Protein AF-M4E0Q1-F1 (afdb_monomer)

Radius of gyration: 17.54 Å; Cα contacts (8 Å, |Δi|>4): 196; chains: 1; bounding box: 54×38×35 Å

Structure (mmCIF, N/CA/C/O backbone):
data_AF-M4E0Q1-F1
#
_entry.id   AF-M4E0Q1-F1
#
loop_
_atom_site.group_PDB
_atom_site.id
_atom_site.type_symbol
_atom_site.label_atom_id
_atom_site.label_alt_id
_atom_site.label_comp_id
_atom_site.label_asym_id
_atom_site.label_entity_id
_atom_site.label_seq_id
_atom_site.pdbx_PDB_ins_code
_atom_site.Cartn_x
_atom_site.Cartn_y
_atom_site.Cartn_z
_atom_site.occupancy
_atom_site.B_iso_or_equiv
_atom_site.auth_seq_id
_atom_site.auth_comp_id
_atom_site.auth_asym_id
_atom_site.auth_atom_id
_atom_site.pdbx_PDB_model_num
ATOM 1 N N . MET A 1 1 ? -15.633 11.392 -19.138 1.00 46.03 1 MET A N 1
ATOM 2 C CA . MET A 1 1 ? -14.602 10.618 -18.422 1.00 46.03 1 MET A CA 1
ATOM 3 C C . MET A 1 1 ? -15.326 9.553 -17.630 1.00 46.03 1 MET A C 1
ATOM 5 O O . MET A 1 1 ? -16.261 9.901 -16.920 1.00 46.03 1 MET A O 1
ATOM 9 N N . GLU A 1 2 ? -14.981 8.286 -17.831 1.00 56.44 2 GLU A N 1
ATOM 10 C CA . GLU A 1 2 ? -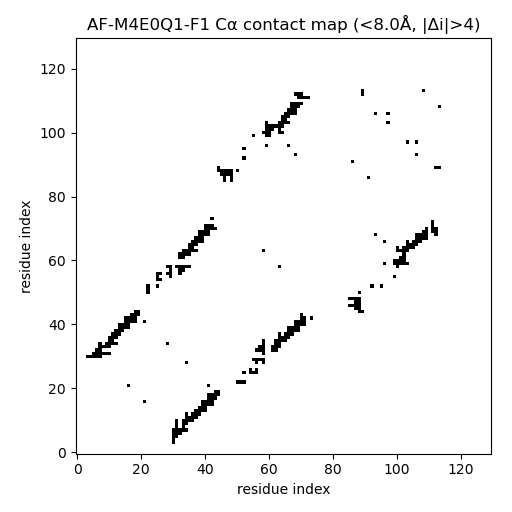15.545 7.180 -17.053 1.00 56.44 2 GLU A CA 1
ATOM 11 C C . GLU A 1 2 ? -14.993 7.252 -15.626 1.00 56.44 2 GLU A C 1
ATOM 13 O O . GLU A 1 2 ? -13.797 7.480 -15.434 1.00 56.44 2 GLU A O 1
ATOM 18 N N . GLN A 1 3 ? -15.864 7.138 -14.625 1.00 73.00 3 GLN A N 1
ATOM 19 C CA . GLN A 1 3 ? -15.435 7.086 -13.231 1.00 73.00 3 GLN A CA 1
ATOM 20 C C . GLN A 1 3 ? -14.825 5.712 -12.960 1.00 73.00 3 GLN A C 1
ATOM 22 O O . GLN A 1 3 ? -15.407 4.691 -13.328 1.00 73.00 3 GLN A O 1
ATOM 27 N N . LEU A 1 4 ? -13.654 5.684 -12.321 1.00 79.56 4 LEU A N 1
ATOM 28 C CA . LEU A 1 4 ? -13.06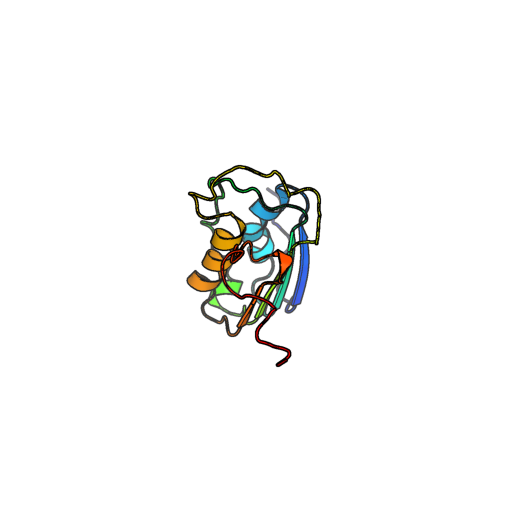2 4.429 -11.875 1.00 79.56 4 LEU A CA 1
ATOM 29 C C . LEU A 1 4 ? -14.021 3.732 -10.894 1.00 79.56 4 LEU A C 1
ATOM 31 O O . LEU A 1 4 ? -14.668 4.403 -10.084 1.00 79.56 4 LEU A O 1
ATOM 35 N N . PRO A 1 5 ? -14.134 2.396 -10.952 1.00 85.25 5 PRO A N 1
ATOM 36 C CA . PRO A 1 5 ? -14.997 1.657 -10.043 1.00 85.25 5 PRO A CA 1
ATOM 37 C C . PRO A 1 5 ? -14.536 1.836 -8.592 1.00 85.25 5 PRO A C 1
ATOM 39 O O . PRO A 1 5 ? -13.348 1.747 -8.295 1.00 85.25 5 PRO A O 1
ATOM 42 N N . HIS A 1 6 ? -15.482 2.050 -7.676 1.00 90.56 6 HIS A N 1
ATOM 43 C CA . HIS A 1 6 ? -15.210 2.119 -6.241 1.00 90.56 6 HIS A CA 1
ATOM 44 C C . HIS A 1 6 ? -15.441 0.760 -5.569 1.00 90.56 6 HIS A C 1
ATOM 46 O O . HIS A 1 6 ? -16.521 0.177 -5.654 1.00 90.56 6 HIS A O 1
ATOM 52 N N . PHE A 1 7 ? -14.443 0.294 -4.823 1.00 93.69 7 PHE A N 1
ATOM 53 C CA . PHE A 1 7 ? -14.438 -0.961 -4.075 1.00 93.69 7 PHE A CA 1
ATOM 54 C C . PHE A 1 7 ? -14.482 -0.692 -2.564 1.00 93.69 7 PHE A C 1
ATOM 56 O O . PHE A 1 7 ? -13.567 -1.039 -1.818 1.00 93.69 7 PHE A O 1
ATOM 63 N N . SER A 1 8 ? -15.552 -0.054 -2.087 1.00 92.88 8 SER A N 1
ATOM 64 C CA . SER A 1 8 ? -15.705 0.340 -0.675 1.00 92.88 8 SER A CA 1
ATOM 65 C C . SER A 1 8 ? -15.741 -0.833 0.312 1.00 92.88 8 SER A C 1
ATOM 67 O O . SER A 1 8 ? -15.413 -0.649 1.479 1.00 92.88 8 SER A O 1
ATOM 69 N N . ASN A 1 9 ? -16.096 -2.037 -0.137 1.00 95.75 9 ASN A N 1
ATOM 70 C CA . ASN A 1 9 ? -16.127 -3.238 0.706 1.00 95.75 9 ASN A CA 1
ATOM 71 C C . ASN A 1 9 ? -14.806 -4.030 0.689 1.00 95.75 9 ASN A C 1
ATOM 73 O O . ASN A 1 9 ? -14.695 -5.045 1.377 1.00 95.75 9 ASN A O 1
ATOM 77 N N . LEU A 1 10 ? -13.812 -3.610 -0.103 1.00 96.69 10 LEU A N 1
ATOM 78 C CA . LEU A 1 10 ? -12.540 -4.318 -0.209 1.00 96.69 10 LEU A CA 1
ATOM 79 C C . LEU A 1 10 ? -11.646 -3.982 0.991 1.00 96.69 10 LEU A C 1
ATOM 81 O O . LEU A 1 10 ? -11.087 -2.891 1.071 1.00 96.69 10 LEU A O 1
ATOM 85 N N . SER A 1 11 ? -11.490 -4.936 1.908 1.00 96.81 11 SER A N 1
ATOM 86 C CA . SER A 1 11 ? -10.619 -4.807 3.085 1.00 96.81 11 SER A CA 1
ATOM 87 C C . SER A 1 11 ? -9.218 -5.389 2.872 1.00 96.81 11 SER A C 1
ATOM 89 O O . SER A 1 11 ? -8.269 -4.965 3.530 1.00 96.81 11 SER A O 1
ATOM 91 N N . PHE A 1 12 ? -9.064 -6.325 1.933 1.00 97.81 12 PHE A N 1
ATOM 92 C CA . PHE A 1 12 ? -7.792 -6.957 1.598 1.00 97.81 12 PHE A CA 1
ATOM 93 C C . PHE A 1 12 ? -7.556 -6.949 0.089 1.00 97.81 12 PHE A C 1
ATOM 95 O O . PHE A 1 12 ? -8.445 -7.298 -0.686 1.00 97.81 12 PHE A O 1
ATOM 102 N N . LEU A 1 13 ? -6.335 -6.607 -0.315 1.00 96.75 13 LEU A N 1
ATOM 103 C CA . LEU A 1 13 ? -5.901 -6.597 -1.707 1.00 96.75 13 LEU A CA 1
ATOM 104 C C . LEU A 1 13 ? -4.561 -7.318 -1.837 1.00 96.75 13 LEU A C 1
ATOM 106 O O . LEU A 1 13 ? -3.587 -6.975 -1.168 1.00 96.75 13 LEU A O 1
ATOM 110 N N . HIS A 1 14 ? -4.485 -8.265 -2.767 1.00 95.94 14 HIS A N 1
ATOM 111 C CA . HIS A 1 14 ? -3.223 -8.828 -3.236 1.00 95.94 14 HIS A CA 1
ATOM 112 C C . HIS A 1 14 ? -3.111 -8.567 -4.732 1.00 95.94 14 HIS A C 1
ATOM 114 O O . HIS A 1 14 ? -3.939 -9.038 -5.506 1.00 95.94 14 HIS A O 1
ATOM 120 N N . ALA A 1 15 ? -2.103 -7.794 -5.128 1.00 93.12 15 ALA A N 1
ATOM 121 C CA . ALA A 1 15 ? -1.870 -7.427 -6.517 1.00 93.12 15 ALA A CA 1
ATOM 122 C C . ALA A 1 15 ? -0.416 -7.682 -6.920 1.00 93.12 15 ALA A C 1
ATOM 124 O O . ALA A 1 15 ? 0.505 -7.531 -6.113 1.00 93.12 15 ALA A O 1
ATOM 125 N N . ARG A 1 16 ? -0.220 -8.038 -8.191 1.00 91.12 16 ARG A N 1
ATOM 126 C CA . ARG A 1 16 ? 1.088 -8.071 -8.843 1.00 91.12 16 ARG A CA 1
ATOM 127 C C . ARG A 1 16 ? 1.122 -7.010 -9.935 1.00 91.12 16 ARG A C 1
ATOM 129 O O . ARG A 1 16 ? 0.246 -6.989 -10.792 1.00 91.12 16 ARG A O 1
ATOM 136 N N . PHE A 1 17 ? 2.149 -6.175 -9.910 1.00 87.62 17 PHE A N 1
ATOM 137 C CA . PHE A 1 17 ? 2.415 -5.161 -10.916 1.00 87.62 17 PHE A CA 1
ATOM 138 C C . PHE A 1 17 ? 3.544 -5.610 -11.837 1.00 87.62 17 PHE A C 1
ATOM 140 O O . PHE A 1 17 ? 4.629 -5.995 -11.387 1.00 87.62 17 PHE A O 1
ATOM 147 N N . GLN A 1 18 ? 3.263 -5.528 -13.133 1.00 82.88 18 GLN A N 1
ATOM 148 C CA . GLN A 1 18 ? 4.226 -5.740 -14.204 1.00 82.88 18 GLN A CA 1
ATOM 149 C C . GLN A 1 18 ? 4.822 -4.399 -14.630 1.00 82.88 18 GLN A C 1
ATOM 151 O O . GLN A 1 18 ? 4.127 -3.384 -14.643 1.00 82.88 18 GLN A O 1
ATOM 156 N N . GLU A 1 19 ? 6.102 -4.414 -14.997 1.00 77.94 19 GLU A N 1
ATOM 157 C CA . GLU A 1 19 ? 6.794 -3.272 -15.609 1.00 77.94 19 GLU A CA 1
ATOM 158 C C . GLU A 1 19 ? 6.591 -1.955 -14.836 1.00 77.94 19 GLU A C 1
ATOM 160 O O . GLU A 1 19 ? 6.934 -1.898 -13.658 1.00 77.94 19 GLU A O 1
ATOM 165 N N . THR A 1 20 ? 6.063 -0.906 -15.473 1.00 79.81 20 THR A N 1
ATOM 166 C CA . THR A 1 20 ? 5.804 0.418 -14.879 1.00 79.81 20 THR A CA 1
ATOM 167 C C . THR A 1 20 ? 4.380 0.576 -14.341 1.00 79.81 20 THR A C 1
ATOM 169 O O . THR A 1 20 ? 4.043 1.622 -13.797 1.00 79.81 20 THR A O 1
ATOM 172 N N . ALA A 1 21 ? 3.534 -0.461 -14.401 1.00 84.69 21 ALA A N 1
ATOM 173 C CA . ALA A 1 21 ? 2.128 -0.365 -13.985 1.00 84.69 21 ALA A CA 1
ATOM 174 C C . ALA A 1 21 ? 1.950 0.015 -12.504 1.00 84.69 21 ALA A C 1
ATOM 176 O O . ALA A 1 21 ? 0.892 0.491 -12.097 1.00 84.69 21 ALA A O 1
ATOM 177 N N . TRP A 1 22 ? 2.986 -0.188 -11.690 1.00 85.88 22 TRP A N 1
ATOM 178 C CA . TRP A 1 22 ? 3.009 0.208 -10.289 1.00 85.88 22 TRP A CA 1
ATOM 179 C C . TRP A 1 22 ? 2.945 1.728 -10.077 1.00 85.88 22 TRP A C 1
ATOM 181 O O . TRP A 1 22 ? 2.578 2.156 -8.988 1.00 85.88 22 TRP A O 1
ATOM 191 N N . GLU A 1 23 ? 3.246 2.549 -11.086 1.00 85.00 23 GLU A N 1
ATOM 192 C CA . GLU A 1 23 ? 3.088 4.012 -11.020 1.00 85.00 23 GLU A CA 1
ATOM 193 C C . GLU A 1 23 ? 1.616 4.416 -10.847 1.00 85.00 23 GLU A C 1
ATOM 195 O O . GLU A 1 23 ? 1.308 5.424 -10.219 1.00 85.00 23 GLU A O 1
ATOM 200 N N . MET A 1 24 ? 0.680 3.577 -11.306 1.00 87.19 24 MET A N 1
ATOM 201 C CA . MET A 1 24 ? -0.758 3.783 -11.101 1.00 87.19 24 MET A CA 1
ATOM 202 C C . MET A 1 24 ? -1.237 3.372 -9.703 1.00 87.19 24 MET A C 1
ATOM 204 O O . MET A 1 24 ? -2.419 3.528 -9.389 1.00 87.19 24 MET A O 1
ATOM 208 N N . LEU A 1 25 ? -0.352 2.839 -8.853 1.00 91.12 25 LEU A N 1
ATOM 209 C CA . LEU A 1 25 ? -0.702 2.325 -7.531 1.00 91.12 25 LEU A CA 1
ATOM 210 C C . LEU A 1 25 ? -1.494 3.336 -6.687 1.00 91.12 25 LEU A C 1
ATOM 212 O O . LEU A 1 25 ? -2.524 2.928 -6.151 1.00 91.12 25 LEU A O 1
ATOM 216 N N . PRO A 1 26 ? -1.107 4.623 -6.572 1.00 91.56 26 PRO A N 1
ATOM 217 C CA . PRO A 1 26 ? -1.883 5.569 -5.775 1.00 91.56 26 PRO A CA 1
ATOM 218 C C . PRO A 1 26 ? -3.323 5.721 -6.284 1.00 91.56 26 PRO A C 1
ATOM 220 O O . PRO A 1 26 ? -4.271 5.630 -5.505 1.00 91.56 26 PRO A O 1
ATOM 223 N N . ALA A 1 27 ? -3.512 5.873 -7.598 1.00 90.38 27 ALA A N 1
ATOM 224 C CA . ALA A 1 27 ? -4.844 5.989 -8.193 1.00 90.38 27 ALA A CA 1
ATOM 225 C C . ALA A 1 27 ? -5.677 4.714 -7.974 1.00 90.38 27 ALA A C 1
ATOM 227 O O . ALA A 1 27 ? -6.850 4.782 -7.604 1.00 90.38 27 ALA A O 1
ATOM 228 N N . PHE A 1 28 ? -5.051 3.544 -8.127 1.00 90.75 28 PHE A N 1
ATOM 229 C CA . PHE A 1 28 ? -5.700 2.255 -7.907 1.00 90.75 28 PHE A CA 1
ATOM 230 C C . PHE A 1 28 ? -6.134 2.059 -6.447 1.00 90.75 28 PHE A C 1
ATOM 232 O O . PHE A 1 28 ? -7.268 1.663 -6.179 1.00 90.75 28 PHE A O 1
ATOM 239 N N . LEU A 1 29 ? -5.274 2.394 -5.482 1.00 93.25 29 LEU A N 1
ATOM 240 C CA . LEU A 1 29 ? -5.625 2.327 -4.060 1.00 93.25 29 LEU A CA 1
ATOM 241 C C . LEU A 1 29 ? -6.690 3.365 -3.678 1.00 93.25 29 LEU A C 1
AT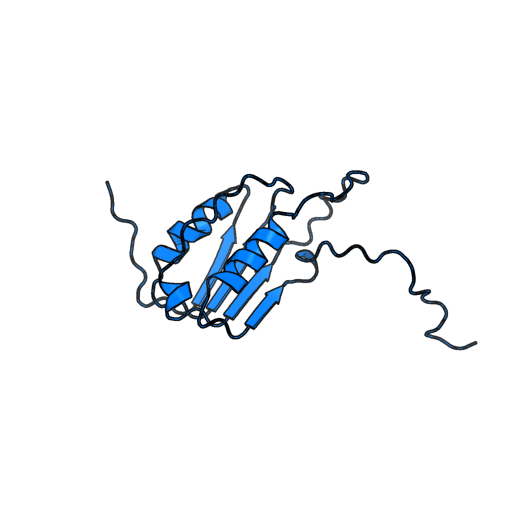OM 243 O O . LEU A 1 29 ? -7.486 3.108 -2.774 1.00 93.25 29 LEU A O 1
ATOM 247 N N . GLY A 1 30 ? -6.774 4.487 -4.401 1.00 92.81 30 GLY A N 1
ATOM 248 C CA . GLY A 1 30 ? -7.859 5.466 -4.272 1.00 92.81 30 GLY A CA 1
ATOM 249 C C . GLY A 1 30 ? -9.250 4.884 -4.552 1.00 92.81 30 GLY A C 1
ATOM 250 O O . GLY A 1 30 ? -10.239 5.356 -3.996 1.00 92.81 30 GLY A O 1
ATOM 251 N N . CYS A 1 31 ? -9.331 3.803 -5.331 1.00 93.44 31 CYS A N 1
ATOM 252 C CA . CYS A 1 31 ? -10.583 3.094 -5.590 1.00 93.44 31 CYS A CA 1
ATOM 253 C C . CYS A 1 31 ? -11.054 2.258 -4.385 1.00 93.44 31 CYS A C 1
ATOM 255 O O . CYS A 1 31 ? -12.211 1.849 -4.341 1.00 93.44 31 CYS A O 1
ATOM 257 N N . CYS A 1 32 ? -10.188 2.001 -3.399 1.00 95.50 32 CYS A N 1
ATOM 258 C CA . CYS A 1 32 ? -10.430 1.079 -2.285 1.00 95.50 32 CYS A CA 1
ATOM 259 C C . CYS A 1 32 ? -10.347 1.822 -0.934 1.00 95.50 32 CYS A C 1
ATOM 261 O O . CYS A 1 32 ? -9.387 1.629 -0.187 1.00 95.50 32 CYS A O 1
ATOM 263 N N . PRO A 1 33 ? -11.317 2.693 -0.589 1.00 94.69 33 PRO A N 1
ATOM 264 C CA . PRO A 1 33 ? -11.181 3.642 0.524 1.00 94.69 33 PRO A CA 1
ATOM 265 C C . PRO A 1 33 ? -11.126 3.008 1.925 1.00 94.69 33 PRO A C 1
ATOM 267 O O . PRO A 1 33 ? -10.646 3.654 2.854 1.00 94.69 33 PRO A O 1
ATOM 270 N N . ASN A 1 34 ? -11.585 1.760 2.076 1.00 96.69 34 ASN A N 1
ATOM 271 C CA . ASN A 1 34 ? -11.615 1.020 3.347 1.00 96.69 34 ASN A CA 1
ATOM 272 C C . ASN A 1 34 ? -10.592 -0.131 3.392 1.00 96.69 34 ASN A C 1
ATOM 274 O O . ASN A 1 34 ? -10.754 -1.085 4.158 1.00 96.69 34 ASN A O 1
ATOM 278 N N . LEU A 1 35 ? -9.569 -0.078 2.536 1.00 97.81 35 LEU A N 1
ATOM 279 C CA . LEU A 1 35 ? -8.557 -1.120 2.447 1.00 97.81 35 LEU A CA 1
ATOM 280 C C . LEU A 1 35 ? -7.717 -1.180 3.727 1.00 97.81 35 LEU A C 1
ATOM 282 O O . LEU A 1 35 ? -7.005 -0.236 4.052 1.00 97.81 35 LEU A O 1
ATOM 286 N N . GLN A 1 36 ? -7.746 -2.326 4.406 1.00 98.12 36 GLN A N 1
ATOM 287 C CA . GLN A 1 36 ? -7.022 -2.549 5.658 1.00 98.12 36 GLN A CA 1
ATOM 288 C C . GLN A 1 36 ? -5.666 -3.212 5.458 1.00 98.12 36 GLN A C 1
ATOM 290 O O . GLN A 1 36 ? -4.731 -2.989 6.225 1.00 98.12 36 GLN A O 1
ATOM 295 N N . SER A 1 37 ? -5.559 -4.077 4.456 1.00 98.25 37 SER A N 1
ATOM 296 C CA . SER A 1 37 ? -4.380 -4.906 4.246 1.00 98.25 37 SER A CA 1
ATOM 297 C C . SER A 1 37 ? -4.037 -5.004 2.770 1.00 98.25 37 SER A C 1
ATOM 299 O O . SER A 1 37 ? -4.898 -5.308 1.945 1.00 98.25 37 SER A O 1
ATOM 301 N N . VAL A 1 38 ? -2.764 -4.800 2.439 1.00 97.69 38 VAL A N 1
ATOM 302 C CA . VAL A 1 38 ? -2.283 -4.887 1.062 1.00 97.69 38 VAL A CA 1
ATOM 303 C C . VAL A 1 38 ? -1.025 -5.742 0.948 1.00 97.69 38 VAL A C 1
ATOM 305 O O . VAL A 1 38 ? -0.067 -5.599 1.711 1.00 97.69 38 VAL A O 1
ATOM 308 N N . VAL A 1 39 ? -1.015 -6.629 -0.045 1.00 96.25 39 VAL A N 1
ATOM 309 C CA . VAL A 1 39 ? 0.162 -7.373 -0.493 1.00 96.25 39 VAL A CA 1
ATOM 310 C C . VAL A 1 39 ? 0.456 -6.968 -1.929 1.00 96.25 39 VAL A C 1
ATOM 312 O O . VAL A 1 39 ? -0.355 -7.203 -2.822 1.00 96.25 39 VAL A O 1
ATOM 315 N N . LEU A 1 40 ? 1.620 -6.371 -2.152 1.00 94.00 40 LEU A N 1
ATOM 316 C CA . LEU A 1 40 ? 2.032 -5.879 -3.459 1.00 94.00 40 LEU A CA 1
ATOM 317 C C . LEU A 1 40 ? 3.268 -6.627 -3.932 1.00 94.00 40 LEU A C 1
ATOM 319 O O . LEU A 1 40 ? 4.293 -6.635 -3.250 1.00 94.00 40 LEU A O 1
ATOM 323 N N . GLU A 1 41 ? 3.167 -7.247 -5.099 1.00 91.56 41 GLU A N 1
ATOM 324 C CA . GLU A 1 41 ? 4.283 -7.893 -5.781 1.00 91.56 41 GLU A CA 1
ATOM 325 C C . GLU A 1 41 ? 4.704 -7.060 -6.985 1.00 91.56 41 GLU A C 1
ATOM 327 O O . GLU A 1 41 ? 3.859 -6.659 -7.777 1.00 91.56 41 GLU A O 1
ATOM 332 N N . PHE A 1 42 ? 6.000 -6.820 -7.146 1.00 85.69 42 PHE A N 1
ATOM 333 C CA . PHE A 1 42 ? 6.525 -6.033 -8.261 1.00 85.69 42 PHE A CA 1
ATOM 334 C C . PHE A 1 42 ? 7.524 -6.855 -9.049 1.00 85.69 42 PHE A C 1
ATOM 336 O O . PHE A 1 42 ? 8.585 -7.169 -8.509 1.00 85.69 42 PHE A O 1
ATOM 343 N N . ASP A 1 43 ? 7.220 -7.165 -10.309 1.00 79.75 43 ASP A N 1
ATOM 344 C CA . ASP A 1 43 ? 8.113 -7.964 -11.158 1.00 79.75 43 ASP A CA 1
ATOM 345 C C . ASP A 1 43 ? 9.457 -7.261 -11.389 1.00 79.75 43 ASP A C 1
ATOM 347 O O . ASP A 1 43 ? 10.520 -7.886 -11.353 1.00 79.75 43 ASP A O 1
ATOM 351 N N . CYS A 1 44 ? 9.418 -5.937 -11.540 1.00 72.81 44 CYS A N 1
ATOM 352 C CA . CYS A 1 44 ? 10.582 -5.071 -11.625 1.00 72.81 44 CYS A CA 1
ATOM 353 C C . CYS A 1 44 ? 10.247 -3.706 -11.009 1.00 72.81 44 CYS A C 1
ATOM 355 O O . CYS A 1 44 ? 9.188 -3.154 -11.273 1.00 72.81 44 CYS A O 1
ATOM 357 N N . LEU A 1 45 ? 11.160 -3.147 -10.210 1.00 75.25 45 LEU A N 1
ATOM 358 C CA . LEU A 1 45 ? 11.109 -1.746 -9.787 1.00 75.25 45 LEU A CA 1
ATOM 359 C C . LEU A 1 45 ? 12.365 -1.056 -10.327 1.00 75.25 45 LEU A C 1
ATOM 361 O O . LEU A 1 45 ? 13.465 -1.548 -10.047 1.00 75.25 45 LEU A O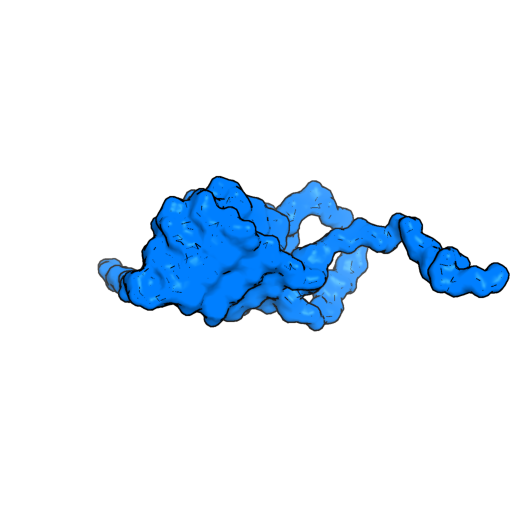 1
ATOM 365 N N . PRO A 1 46 ? 12.235 0.035 -11.101 1.00 69.88 46 PRO A N 1
ATOM 366 C CA . PRO A 1 46 ? 13.389 0.713 -11.671 1.00 69.88 46 PRO A CA 1
ATOM 367 C C . PRO A 1 46 ? 14.264 1.323 -10.568 1.00 69.88 46 PRO A C 1
ATOM 369 O O . PRO A 1 46 ? 13.788 1.696 -9.497 1.00 69.88 46 PRO A O 1
ATOM 372 N N . GLU A 1 47 ? 15.565 1.450 -10.821 1.00 67.94 47 GLU A N 1
ATOM 373 C CA . GLU A 1 47 ? 16.491 2.146 -9.911 1.00 67.94 47 GLU A CA 1
ATOM 374 C C . GLU A 1 47 ? 16.458 3.677 -10.083 1.00 67.94 47 GLU A C 1
ATOM 376 O O . GLU A 1 47 ? 17.240 4.380 -9.450 1.00 67.94 47 GLU A O 1
ATOM 381 N N . THR A 1 48 ? 15.576 4.193 -10.944 1.00 66.38 48 THR A N 1
ATOM 382 C CA . THR A 1 48 ? 15.446 5.619 -11.261 1.00 66.38 48 THR A CA 1
ATOM 383 C C . THR A 1 48 ? 14.681 6.385 -10.184 1.00 66.38 48 THR A C 1
ATOM 385 O O . THR A 1 48 ? 13.983 5.808 -9.352 1.00 66.38 48 THR A O 1
ATOM 388 N N . GLU A 1 49 ? 14.835 7.710 -10.186 1.00 60.88 49 GLU A N 1
ATOM 389 C CA . GLU A 1 49 ? 14.247 8.588 -9.175 1.00 60.88 49 GLU A CA 1
ATOM 390 C C . GLU A 1 49 ? 12.911 9.229 -9.588 1.00 60.88 49 GLU A C 1
ATOM 392 O O . GLU A 1 49 ? 12.225 9.770 -8.721 1.00 60.88 49 GLU A O 1
ATOM 397 N N . GLU A 1 50 ? 12.527 9.143 -10.860 1.00 64.56 50 GLU A N 1
ATOM 398 C CA . GLU A 1 50 ? 11.356 9.812 -11.448 1.00 64.56 50 GLU A CA 1
ATOM 399 C C . GLU A 1 50 ? 10.064 9.024 -11.235 1.00 64.56 50 GLU A C 1
ATOM 401 O O . GLU A 1 50 ? 9.462 8.515 -12.172 1.00 64.56 50 GLU A O 1
ATOM 406 N N . VAL A 1 51 ? 9.648 8.880 -9.983 1.00 68.06 51 VAL A N 1
ATOM 407 C CA . VAL A 1 51 ? 8.378 8.226 -9.670 1.00 68.06 51 VAL A CA 1
ATOM 408 C C . VAL A 1 51 ? 7.516 9.231 -8.941 1.00 68.06 51 VAL A C 1
ATOM 410 O O . VAL A 1 51 ? 7.872 9.683 -7.849 1.00 68.06 51 VAL A O 1
ATOM 413 N N . ASP A 1 52 ? 6.378 9.557 -9.544 1.00 74.44 52 ASP A N 1
ATOM 414 C CA . ASP A 1 52 ? 5.392 10.436 -8.939 1.00 74.44 52 ASP A CA 1
ATOM 415 C C . ASP A 1 52 ? 4.472 9.644 -7.997 1.00 74.44 52 ASP A C 1
ATOM 417 O O . ASP A 1 52 ? 3.507 9.003 -8.407 1.00 74.44 52 ASP A O 1
ATOM 421 N N . LEU A 1 53 ? 4.808 9.671 -6.706 1.00 82.12 53 LEU A N 1
ATOM 422 C CA . LEU A 1 53 ? 3.973 9.169 -5.609 1.00 82.12 53 LEU A CA 1
ATOM 423 C C . LEU A 1 53 ? 3.400 10.337 -4.786 1.00 82.12 53 LEU A C 1
ATOM 425 O O . LEU A 1 53 ? 3.396 10.290 -3.557 1.00 82.12 53 LEU A O 1
ATOM 429 N N . SER A 1 54 ? 2.970 11.418 -5.442 1.00 82.88 54 SER A N 1
ATOM 430 C CA . SER A 1 54 ? 2.403 12.595 -4.761 1.00 82.88 54 SER A CA 1
ATOM 431 C C . SER A 1 54 ? 0.966 12.393 -4.271 1.00 82.88 54 SER A C 1
ATOM 433 O O . SER A 1 54 ? 0.560 12.986 -3.271 1.00 82.88 54 SER A O 1
ATOM 435 N N . LEU A 1 55 ? 0.185 11.549 -4.951 1.00 90.19 55 LEU A N 1
ATOM 436 C CA . LEU A 1 55 ? -1.198 11.273 -4.575 1.00 90.19 55 LEU A CA 1
ATOM 437 C C . LEU A 1 55 ? -1.241 10.401 -3.317 1.00 90.19 55 LEU A C 1
ATOM 439 O O . LEU A 1 55 ? -0.598 9.358 -3.272 1.00 90.19 55 LEU A O 1
ATOM 443 N N . VAL A 1 56 ? -2.046 10.779 -2.323 1.00 93.75 56 VAL A N 1
ATOM 444 C CA . VAL A 1 56 ? -2.256 9.995 -1.095 1.00 93.75 56 VAL A CA 1
ATOM 445 C C . VAL A 1 56 ? -3.683 9.430 -1.079 1.00 93.75 56 VAL A C 1
ATOM 447 O O . VAL A 1 56 ? -4.635 10.201 -0.948 1.00 93.75 56 VAL A O 1
ATOM 450 N N . PRO A 1 57 ? -3.865 8.102 -1.215 1.00 94.12 57 PRO A N 1
ATOM 451 C CA . PRO A 1 57 ? -5.172 7.455 -1.189 1.00 94.12 57 PRO A CA 1
ATOM 452 C C . PRO A 1 57 ? -5.902 7.652 0.139 1.00 94.12 57 PRO A C 1
ATOM 454 O O . PRO A 1 57 ? -5.289 7.645 1.204 1.00 94.12 57 PRO A O 1
ATOM 457 N N . GLN A 1 58 ? -7.234 7.704 0.101 1.00 93.12 58 GLN A N 1
ATOM 458 C CA . GLN A 1 58 ? -8.046 7.842 1.314 1.00 93.12 58 GLN A CA 1
ATOM 459 C C . GLN A 1 58 ? -7.796 6.714 2.331 1.00 93.12 58 GLN A C 1
ATOM 461 O O . GLN A 1 58 ? -7.752 6.976 3.532 1.00 93.12 58 GLN A O 1
ATOM 466 N N . CYS A 1 59 ? -7.579 5.476 1.872 1.00 95.69 59 CYS A N 1
ATOM 467 C CA . CYS A 1 59 ? -7.329 4.343 2.766 1.00 95.69 59 CYS A CA 1
ATOM 468 C C . CYS A 1 59 ? -6.071 4.514 3.624 1.00 95.69 59 CYS A C 1
ATOM 470 O O . CYS A 1 59 ? -6.023 3.986 4.731 1.00 95.69 59 CYS A O 1
ATOM 472 N N . PHE A 1 60 ? -5.089 5.308 3.187 1.00 94.88 60 PHE A N 1
ATOM 473 C CA . PHE A 1 60 ? -3.892 5.596 3.980 1.00 94.88 60 PHE A CA 1
ATOM 474 C C . PHE A 1 60 ? -4.225 6.432 5.214 1.00 94.88 60 PHE A C 1
ATOM 476 O O . PHE A 1 60 ? -3.638 6.247 6.276 1.00 94.88 60 PHE A O 1
ATOM 483 N N . GLN A 1 61 ? -5.197 7.330 5.091 1.00 92.50 61 GLN A N 1
ATOM 484 C CA . GLN A 1 61 ? -5.610 8.199 6.185 1.00 92.50 61 GLN A CA 1
ATOM 485 C C . GLN A 1 61 ? -6.535 7.475 7.169 1.00 92.50 61 GLN A C 1
ATOM 487 O O . GLN A 1 61 ? -6.570 7.834 8.342 1.00 92.50 61 GLN A O 1
ATOM 492 N N . SER A 1 62 ? -7.290 6.473 6.702 1.00 92.94 62 SER A N 1
ATOM 493 C CA . SER A 1 62 ? -8.409 5.904 7.459 1.00 92.94 62 SER A CA 1
ATOM 494 C C . SER A 1 62 ? -8.192 4.484 7.979 1.00 92.94 62 SER A C 1
ATOM 496 O O . SER A 1 62 ? -8.609 4.189 9.096 1.00 92.94 62 SER A O 1
ATOM 498 N N .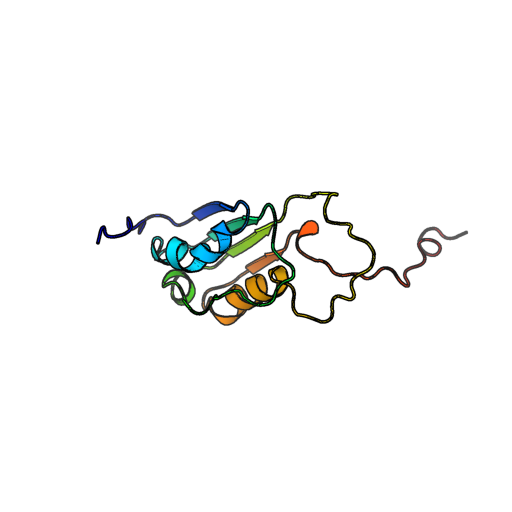 SER A 1 63 ? -7.630 3.583 7.170 1.00 96.75 63 SER A N 1
ATOM 499 C CA . SER A 1 63 ? -7.878 2.144 7.347 1.00 96.75 63 SER A CA 1
ATOM 500 C C . SER A 1 63 ? -6.689 1.239 7.080 1.00 96.75 63 SER A C 1
ATOM 502 O O . SER A 1 63 ? -6.699 0.119 7.576 1.00 96.75 63 SER A O 1
ATOM 504 N N . LEU A 1 64 ? -5.671 1.677 6.340 1.00 98.19 64 LEU A N 1
ATOM 505 C CA . LEU A 1 64 ? -4.572 0.808 5.932 1.00 98.19 64 LEU A CA 1
ATOM 506 C C . LEU A 1 64 ? -3.648 0.485 7.114 1.00 98.19 64 LEU A C 1
ATOM 508 O O . LEU A 1 64 ? -2.830 1.303 7.524 1.00 98.19 64 LEU A O 1
ATOM 512 N N . GLU A 1 65 ? -3.749 -0.740 7.626 1.00 98.25 65 GLU A N 1
ATOM 513 C CA . GLU A 1 65 ? -3.016 -1.210 8.804 1.00 98.25 65 GLU A CA 1
ATOM 514 C C . GLU A 1 65 ? -1.805 -2.081 8.450 1.00 98.25 65 GLU A C 1
ATOM 516 O O . GLU A 1 65 ? -0.784 -2.042 9.146 1.00 98.25 65 GLU A O 1
ATOM 521 N N . PHE A 1 66 ? -1.903 -2.877 7.382 1.00 98.19 66 PHE A N 1
ATOM 522 C CA . PHE A 1 66 ? -0.894 -3.879 7.036 1.00 98.19 66 PHE A CA 1
ATOM 523 C C . PHE A 1 66 ? -0.446 -3.753 5.584 1.00 98.19 66 PHE A C 1
ATOM 525 O O . PHE A 1 66 ? -1.244 -3.852 4.655 1.00 98.19 66 PHE A O 1
ATOM 532 N N . VAL A 1 67 ? 0.862 -3.614 5.383 1.00 97.44 67 VAL A N 1
ATOM 533 C CA . VAL A 1 67 ? 1.477 -3.553 4.053 1.00 97.44 67 VAL A CA 1
ATOM 534 C C . VAL A 1 67 ? 2.535 -4.641 3.940 1.00 97.44 67 VAL A C 1
ATOM 536 O O . VAL A 1 67 ? 3.390 -4.785 4.816 1.00 97.44 67 VAL A O 1
ATOM 539 N N . HIS A 1 68 ? 2.517 -5.398 2.847 1.00 95.38 68 HIS A N 1
ATOM 540 C CA . HIS A 1 68 ? 3.570 -6.346 2.500 1.00 95.38 68 HIS A CA 1
ATOM 541 C C . HIS A 1 68 ? 4.067 -6.075 1.082 1.00 95.38 68 HIS A C 1
ATOM 543 O O . HIS A 1 68 ? 3.345 -6.299 0.114 1.00 95.38 68 HIS A O 1
ATOM 549 N N . LEU A 1 69 ? 5.319 -5.637 0.960 1.00 92.06 69 LEU A N 1
ATOM 550 C CA . LEU A 1 69 ? 5.970 -5.391 -0.323 1.00 92.06 69 LEU A CA 1
ATOM 551 C C . LEU A 1 69 ? 6.888 -6.559 -0.698 1.00 92.06 69 LEU A C 1
ATOM 553 O O . LEU A 1 69 ? 7.786 -6.955 0.060 1.00 92.06 69 LEU A O 1
ATOM 557 N N . LYS A 1 70 ? 6.665 -7.112 -1.888 1.00 88.25 70 LYS A N 1
ATOM 558 C CA . LYS A 1 70 ? 7.387 -8.257 -2.437 1.00 88.25 70 LYS A CA 1
ATOM 559 C C . LYS A 1 70 ? 7.963 -7.927 -3.806 1.00 88.25 70 LYS A C 1
ATOM 561 O O . LYS A 1 70 ? 7.353 -7.225 -4.599 1.00 88.25 70 LYS A O 1
ATOM 566 N N . THR A 1 71 ? 9.115 -8.496 -4.114 1.00 79.38 71 THR A N 1
ATOM 567 C CA . THR A 1 71 ? 9.611 -8.617 -5.492 1.00 79.38 71 THR A CA 1
ATOM 568 C C . THR A 1 71 ? 9.871 -10.098 -5.758 1.00 79.38 71 THR A C 1
ATOM 570 O O . THR A 1 71 ? 10.345 -10.794 -4.848 1.00 79.38 71 THR A O 1
ATOM 573 N N . PRO A 1 72 ? 9.585 -10.630 -6.957 1.00 66.50 72 PRO A N 1
ATOM 574 C CA . PRO A 1 72 ? 10.025 -11.965 -7.301 1.00 66.50 72 PRO A CA 1
ATOM 575 C C . PRO A 1 72 ? 11.555 -12.010 -7.268 1.00 66.50 72 PRO A C 1
ATOM 577 O O . PRO A 1 72 ? 12.253 -11.026 -7.527 1.00 66.50 72 PRO A O 1
ATOM 580 N N . TYR A 1 73 ? 12.087 -13.173 -6.904 1.00 55.09 73 TYR A N 1
ATOM 581 C CA . TYR A 1 73 ? 13.519 -13.451 -6.891 1.00 55.09 73 TYR A CA 1
ATOM 582 C C . TYR A 1 73 ? 14.026 -13.575 -8.338 1.00 55.09 73 TYR A C 1
ATOM 584 O O . TYR A 1 73 ? 14.369 -14.668 -8.782 1.00 55.09 73 TYR A O 1
ATOM 592 N N . ASP A 1 74 ? 14.027 -12.496 -9.126 1.00 50.09 74 ASP A N 1
ATOM 593 C CA . ASP A 1 74 ? 14.595 -12.571 -10.472 1.00 50.09 74 ASP A CA 1
ATOM 594 C C . ASP A 1 74 ? 16.113 -12.323 -10.422 1.00 50.09 74 ASP A C 1
ATOM 596 O O . ASP A 1 74 ? 16.612 -11.233 -10.125 1.00 50.09 74 ASP A O 1
ATOM 600 N N . ARG A 1 75 ? 16.869 -13.386 -10.729 1.00 47.41 75 ARG A N 1
ATOM 601 C CA . ARG A 1 75 ? 18.333 -13.390 -10.885 1.00 47.41 75 ARG A CA 1
ATOM 602 C C . ARG A 1 75 ? 18.818 -12.408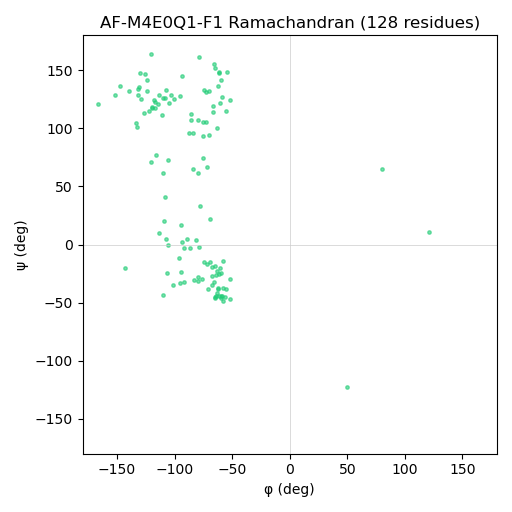 -11.960 1.00 47.41 75 ARG A C 1
ATOM 604 O O . ARG A 1 75 ? 20.020 -12.134 -12.004 1.00 47.41 75 ARG A O 1
ATOM 611 N N . ARG A 1 76 ? 17.930 -11.894 -12.819 1.00 47.91 76 ARG A N 1
ATOM 612 C CA . ARG A 1 76 ? 18.270 -11.029 -13.960 1.00 47.91 76 ARG A CA 1
ATOM 613 C C . ARG A 1 76 ? 18.765 -9.629 -13.593 1.00 47.91 76 ARG A C 1
ATOM 615 O O . ARG A 1 76 ? 19.414 -9.002 -14.422 1.00 47.91 76 ARG A O 1
ATOM 622 N N . MET A 1 77 ? 18.578 -9.175 -12.351 1.00 49.91 77 MET A N 1
ATOM 623 C CA . MET A 1 77 ? 19.029 -7.844 -11.905 1.00 49.91 77 MET A CA 1
ATOM 624 C C . MET A 1 77 ? 20.413 -7.821 -11.235 1.00 49.91 77 MET A C 1
ATOM 626 O O . MET A 1 77 ? 20.790 -6.835 -10.609 1.00 49.91 77 MET A O 1
ATOM 630 N N . LYS A 1 78 ? 21.241 -8.862 -11.395 1.00 46.19 78 LYS A N 1
ATOM 631 C CA . LYS A 1 78 ? 22.687 -8.742 -11.124 1.00 46.19 78 LYS A CA 1
ATOM 632 C C . LYS A 1 78 ? 23.406 -8.079 -12.306 1.00 46.19 78 LYS A C 1
ATOM 634 O O . LYS A 1 78 ? 24.322 -8.669 -12.877 1.00 46.19 78 LYS A O 1
ATOM 639 N N . LYS A 1 79 ? 23.070 -6.833 -12.655 1.00 48.25 79 LYS A N 1
ATOM 640 C CA . LYS A 1 79 ? 24.045 -5.998 -13.376 1.00 48.25 79 LYS A CA 1
ATOM 641 C C . LYS A 1 79 ? 25.089 -5.544 -12.354 1.00 48.25 79 LYS A C 1
ATOM 643 O O . LYS A 1 79 ? 24.904 -4.579 -11.624 1.00 48.25 79 LYS A O 1
ATOM 648 N N . LYS A 1 80 ? 26.179 -6.313 -12.249 1.00 44.22 80 LYS A N 1
ATOM 649 C CA . LYS A 1 80 ? 27.392 -5.916 -11.519 1.00 44.22 80 LYS A CA 1
ATOM 650 C C . LYS A 1 80 ? 27.826 -4.532 -12.017 1.00 44.22 80 LYS A C 1
ATOM 652 O O . LYS A 1 80 ? 28.092 -4.386 -13.205 1.00 44.22 80 LYS A O 1
ATOM 657 N N . GLY A 1 81 ? 27.970 -3.570 -11.106 1.00 48.06 81 GLY A N 1
ATOM 658 C CA . GLY A 1 81 ? 28.883 -2.446 -11.324 1.00 48.06 81 GLY A CA 1
ATOM 659 C C . GLY A 1 81 ? 28.310 -1.033 -11.308 1.00 48.06 81 GLY A C 1
ATOM 660 O O . GLY A 1 81 ? 29.057 -0.130 -11.665 1.00 48.06 81 GLY A O 1
ATOM 661 N N . ARG A 1 82 ? 27.059 -0.790 -10.888 1.00 46.78 82 ARG A N 1
ATOM 662 C CA . ARG A 1 82 ? 26.597 0.590 -10.665 1.00 46.78 82 ARG A CA 1
ATOM 663 C C . ARG A 1 82 ? 26.524 0.905 -9.161 1.00 46.78 82 ARG A C 1
ATOM 665 O O . ARG A 1 82 ? 25.847 0.176 -8.436 1.00 46.78 82 ARG A O 1
ATOM 672 N N . PRO A 1 83 ? 27.240 1.932 -8.669 1.00 43.97 83 PRO A N 1
ATOM 673 C CA . PRO A 1 83 ? 27.066 2.429 -7.311 1.00 43.97 83 PRO A CA 1
ATOM 674 C C . PRO A 1 83 ? 25.614 2.877 -7.103 1.00 43.97 83 PRO A C 1
ATOM 676 O O . PRO A 1 83 ? 25.095 3.674 -7.881 1.00 43.97 83 PRO A O 1
ATOM 679 N N . LEU A 1 84 ? 24.959 2.359 -6.062 1.00 51.16 84 LEU A N 1
ATOM 680 C CA . LEU A 1 84 ? 23.629 2.790 -5.622 1.00 51.16 84 LEU A CA 1
ATOM 681 C C . LEU A 1 84 ? 23.775 4.138 -4.900 1.00 51.16 84 LEU A C 1
ATOM 683 O O . LEU A 1 84 ? 23.781 4.190 -3.675 1.00 51.16 84 LEU A O 1
ATOM 687 N N . THR A 1 85 ? 23.996 5.219 -5.644 1.00 45.00 85 THR A N 1
ATOM 688 C CA . THR A 1 85 ? 24.161 6.567 -5.069 1.00 45.00 85 THR A CA 1
ATOM 689 C C . THR A 1 85 ? 22.832 7.304 -4.869 1.00 45.00 85 THR A C 1
ATOM 691 O O . THR A 1 85 ? 22.844 8.396 -4.314 1.00 45.00 85 THR A O 1
ATOM 694 N N . GLY A 1 86 ? 21.701 6.714 -5.282 1.00 49.62 86 GLY A N 1
ATOM 695 C CA . GLY A 1 86 ? 20.346 7.269 -5.148 1.00 49.62 86 GLY A CA 1
ATOM 696 C C . GLY A 1 86 ? 19.396 6.386 -4.329 1.00 49.62 86 GLY A C 1
ATOM 697 O O . GLY A 1 86 ? 19.652 5.199 -4.095 1.00 49.62 86 GLY A O 1
ATOM 698 N N . THR A 1 87 ? 18.268 6.957 -3.893 1.00 56.97 87 THR A N 1
ATOM 699 C CA . THR A 1 87 ? 17.221 6.190 -3.190 1.00 56.97 87 THR A CA 1
ATOM 700 C C . THR A 1 87 ? 16.458 5.342 -4.207 1.00 56.97 87 THR A C 1
ATOM 702 O O . THR A 1 87 ? 15.643 5.873 -4.954 1.00 56.97 87 THR A O 1
ATOM 705 N N . SER A 1 88 ? 16.697 4.024 -4.232 1.00 75.19 88 SER A N 1
ATOM 706 C CA . SER A 1 88 ? 15.990 3.111 -5.152 1.00 75.19 88 SER A CA 1
ATOM 707 C C . SER A 1 88 ? 14.462 3.231 -5.030 1.00 75.19 88 SER A C 1
ATOM 709 O O . SER A 1 88 ? 13.957 3.419 -3.917 1.00 75.19 88 SER A O 1
ATOM 711 N N . SER A 1 89 ? 13.717 3.021 -6.123 1.00 78.62 89 SER A N 1
ATOM 712 C CA . SER A 1 89 ? 12.240 3.031 -6.112 1.00 78.62 89 SER A CA 1
ATOM 713 C C . SER A 1 89 ? 11.634 2.117 -5.046 1.00 78.62 89 SER A C 1
ATOM 715 O O . SER A 1 89 ? 10.599 2.440 -4.474 1.00 78.62 89 SER A O 1
ATOM 717 N N . LYS A 1 90 ? 12.319 1.021 -4.689 1.00 80.75 90 LYS A N 1
ATOM 718 C CA . LYS A 1 90 ? 11.928 0.144 -3.573 1.00 80.75 90 LYS A CA 1
ATOM 719 C C . LYS A 1 90 ? 11.855 0.904 -2.243 1.00 80.75 90 LYS A C 1
ATOM 721 O O . LYS A 1 90 ? 10.868 0.802 -1.521 1.00 80.75 90 LYS A O 1
ATOM 726 N N . MET A 1 91 ? 12.894 1.679 -1.925 1.00 82.00 91 MET A N 1
ATOM 727 C CA . MET A 1 91 ? 12.939 2.489 -0.704 1.00 82.00 91 MET A CA 1
ATOM 728 C C . MET A 1 91 ? 11.969 3.666 -0.769 1.00 82.00 91 MET A C 1
ATOM 730 O O . MET A 1 91 ? 11.314 3.939 0.231 1.00 82.00 91 MET A O 1
ATOM 734 N N . LYS A 1 92 ? 11.820 4.317 -1.933 1.00 85.12 92 LYS A N 1
ATOM 735 C CA . LYS A 1 92 ? 10.813 5.377 -2.113 1.00 85.12 92 LYS A CA 1
ATOM 736 C C . LYS A 1 92 ? 9.403 4.856 -1.853 1.00 85.12 92 LYS A C 1
ATOM 738 O O . LYS A 1 92 ? 8.654 5.489 -1.121 1.00 85.12 92 LYS A O 1
ATOM 743 N N . LEU A 1 93 ? 9.075 3.674 -2.371 1.00 88.31 93 LEU A N 1
ATOM 744 C CA . LEU A 1 93 ? 7.773 3.057 -2.159 1.00 88.31 93 LEU A CA 1
ATOM 745 C C . LEU A 1 93 ? 7.545 2.697 -0.685 1.00 88.31 93 LEU A C 1
ATOM 747 O O . LEU A 1 93 ? 6.500 3.014 -0.130 1.00 88.31 93 LEU A O 1
ATOM 751 N N . ALA A 1 94 ? 8.531 2.082 -0.026 1.00 89.62 94 ALA A N 1
ATOM 752 C CA . ALA A 1 94 ? 8.432 1.785 1.403 1.00 89.62 94 ALA A CA 1
ATOM 753 C C . ALA A 1 94 ? 8.237 3.064 2.238 1.00 89.62 94 ALA A C 1
ATOM 755 O O . ALA A 1 94 ? 7.375 3.101 3.115 1.00 89.62 94 ALA A O 1
ATOM 756 N N . LYS A 1 95 ? 9.001 4.118 1.927 1.00 90.31 95 LYS A N 1
ATOM 757 C CA . LYS A 1 95 ? 8.900 5.433 2.565 1.00 90.31 95 LYS A CA 1
ATOM 758 C C . LYS A 1 95 ? 7.523 6.061 2.346 1.00 90.31 95 LYS A C 1
ATOM 760 O O . LYS A 1 95 ? 6.920 6.521 3.303 1.00 90.31 95 LYS A O 1
ATOM 765 N N . TYR A 1 96 ? 6.993 5.989 1.129 1.00 92.38 96 TYR A N 1
ATOM 766 C CA . TYR A 1 96 ? 5.665 6.493 0.800 1.00 92.38 96 TYR A CA 1
ATOM 767 C C . TYR A 1 96 ? 4.567 5.881 1.685 1.00 92.38 96 TYR A C 1
ATOM 769 O O . TYR A 1 96 ? 3.758 6.623 2.235 1.00 92.38 96 TYR A O 1
ATOM 777 N N . PHE A 1 97 ? 4.570 4.562 1.909 1.00 94.56 97 PHE A N 1
ATOM 778 C CA . PHE A 1 97 ? 3.629 3.943 2.852 1.00 94.56 97 PHE A CA 1
ATOM 779 C C . PHE A 1 97 ? 3.870 4.395 4.296 1.00 94.56 97 PHE A C 1
ATOM 781 O O . PHE A 1 97 ? 2.912 4.729 4.985 1.00 94.56 97 PHE A O 1
ATOM 788 N N . LEU A 1 98 ? 5.126 4.425 4.752 1.00 94.19 98 LEU A N 1
ATOM 789 C CA . LEU A 1 98 ? 5.466 4.816 6.127 1.00 94.19 98 LEU A CA 1
ATOM 790 C C . LEU A 1 98 ? 5.073 6.260 6.458 1.00 94.19 98 LEU A C 1
ATOM 792 O O . LEU A 1 98 ? 4.662 6.528 7.580 1.00 94.19 98 LEU A O 1
ATOM 796 N N . GLU A 1 99 ? 5.227 7.179 5.509 1.00 94.00 99 GLU A N 1
ATOM 797 C CA . GLU A 1 99 ? 4.972 8.604 5.735 1.00 94.00 99 GLU A CA 1
ATOM 798 C C . GLU A 1 99 ? 3.496 8.974 5.608 1.00 94.00 99 GLU A C 1
ATOM 800 O O . GLU A 1 99 ? 3.048 9.909 6.265 1.00 94.00 99 GLU A O 1
ATOM 805 N N . ASN A 1 100 ? 2.741 8.260 4.771 1.00 95.12 100 ASN A N 1
ATOM 806 C CA . ASN A 1 100 ? 1.384 8.670 4.420 1.00 95.12 100 ASN A CA 1
ATOM 807 C C . ASN A 1 100 ? 0.294 7.811 5.079 1.00 95.12 100 ASN A C 1
ATOM 809 O O . ASN A 1 100 ? -0.829 8.291 5.231 1.00 95.12 100 ASN A O 1
ATOM 813 N N . ALA A 1 101 ? 0.579 6.560 5.466 1.00 95.69 101 ALA A N 1
ATOM 814 C CA . ALA A 1 101 ? -0.420 5.677 6.066 1.00 95.69 101 ALA A CA 1
ATOM 815 C C . ALA A 1 101 ? -0.504 5.866 7.592 1.00 95.69 101 ALA A C 1
ATOM 817 O O . ALA A 1 101 ? 0.253 5.270 8.356 1.00 95.69 101 ALA A O 1
ATOM 818 N N . ALA A 1 102 ? -1.457 6.683 8.041 1.00 95.06 102 ALA A N 1
ATOM 819 C CA . ALA A 1 102 ? -1.624 7.069 9.443 1.00 95.06 102 ALA A CA 1
ATOM 820 C C . ALA A 1 102 ? -2.024 5.899 10.363 1.00 95.06 102 ALA A C 1
ATOM 822 O O . ALA A 1 102 ? -1.635 5.866 11.528 1.00 95.06 102 ALA A O 1
ATOM 823 N N . ALA A 1 103 ? -2.784 4.931 9.844 1.00 96.06 103 ALA A N 1
ATOM 824 C CA . ALA A 1 103 ? -3.240 3.754 10.590 1.00 96.06 103 ALA A CA 1
ATOM 825 C C . ALA A 1 103 ? -2.261 2.564 10.523 1.00 96.06 103 ALA A C 1
ATOM 827 O O . ALA A 1 103 ? -2.567 1.479 11.025 1.00 96.06 103 ALA A O 1
ATOM 828 N N . LEU A 1 104 ? -1.092 2.740 9.896 1.00 97.75 104 LEU A N 1
ATOM 829 C CA . LEU A 1 104 ? -0.176 1.648 9.590 1.00 97.75 104 LEU A CA 1
ATOM 830 C C . LEU A 1 104 ? 0.409 1.033 10.865 1.00 97.75 104 LEU A C 1
ATOM 832 O O . LEU A 1 104 ? 1.211 1.640 11.571 1.00 97.75 104 LEU A O 1
ATOM 836 N N . LYS A 1 105 ? 0.055 -0.225 11.126 1.00 97.44 105 LYS A N 1
ATOM 837 C CA . LYS A 1 105 ? 0.566 -1.012 12.257 1.00 97.44 105 LYS A CA 1
ATOM 838 C C . LYS A 1 105 ? 1.804 -1.811 11.876 1.00 97.44 105 LYS A C 1
ATOM 840 O O . LYS A 1 105 ? 2.663 -2.068 12.719 1.00 97.44 105 LYS A O 1
ATOM 845 N N . LYS A 1 106 ? 1.891 -2.261 10.620 1.00 97.31 106 LYS A N 1
ATOM 846 C CA . LYS A 1 106 ? 2.997 -3.109 10.160 1.00 97.31 106 LYS A CA 1
ATOM 847 C C . LYS A 1 106 ? 3.272 -2.942 8.672 1.00 97.31 106 LYS A C 1
ATOM 849 O O . LYS A 1 106 ? 2.404 -3.169 7.833 1.00 97.31 106 LYS A O 1
ATOM 854 N N . LEU A 1 107 ? 4.540 -2.694 8.356 1.00 96.25 107 LEU A N 1
ATOM 855 C CA . LEU A 1 107 ? 5.086 -2.770 7.007 1.00 96.25 107 LEU A CA 1
ATOM 856 C C . LEU A 1 107 ? 6.114 -3.901 6.930 1.00 96.25 107 LEU A C 1
ATOM 858 O O . LEU A 1 107 ? 7.096 -3.924 7.668 1.00 96.25 107 LEU A O 1
ATOM 862 N N . THR A 1 108 ? 5.866 -4.865 6.049 1.00 93.75 108 THR A N 1
ATOM 863 C CA . THR A 1 108 ? 6.719 -6.037 5.829 1.00 93.75 108 THR A CA 1
ATOM 864 C C . THR A 1 108 ? 7.389 -5.926 4.472 1.00 93.75 108 THR A C 1
ATOM 866 O O . THR A 1 108 ? 6.720 -5.781 3.451 1.00 93.75 108 THR A O 1
ATOM 869 N N . LEU A 1 109 ? 8.713 -6.038 4.453 1.00 89.62 109 LEU A N 1
ATOM 870 C CA . LEU A 1 109 ? 9.500 -6.094 3.229 1.00 89.62 109 LEU A CA 1
ATOM 871 C C . LEU A 1 109 ? 10.022 -7.516 3.048 1.00 89.62 109 LEU A C 1
ATOM 873 O O . LEU A 1 109 ? 10.655 -8.066 3.950 1.00 89.62 109 LEU A O 1
ATOM 877 N N . SER A 1 110 ? 9.770 -8.120 1.889 1.00 85.31 110 SER A N 1
ATOM 878 C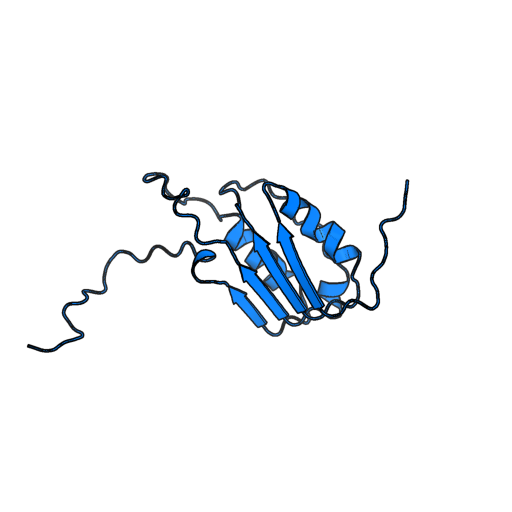 CA . SER A 1 110 ? 10.390 -9.408 1.564 1.00 85.31 110 SER A CA 1
ATOM 879 C C . SER A 1 110 ? 11.912 -9.267 1.425 1.00 85.31 110 SER A C 1
ATOM 881 O O . SER A 1 110 ? 12.428 -8.202 1.086 1.00 85.31 110 SER A O 1
ATOM 883 N N . TRP A 1 111 ? 12.646 -10.361 1.629 1.00 73.62 111 TRP A N 1
ATOM 884 C CA . TRP A 1 111 ? 14.109 -10.367 1.522 1.00 73.62 111 TRP A CA 1
ATOM 885 C C . TRP A 1 111 ? 14.621 -9.850 0.165 1.00 73.62 111 TRP A C 1
ATOM 887 O O . TRP A 1 111 ? 15.604 -9.120 0.105 1.00 73.62 111 TRP A O 1
ATOM 897 N N . SER A 1 112 ? 13.927 -10.178 -0.927 1.00 69.88 112 SER A N 1
ATOM 898 C CA . SER A 1 112 ? 14.226 -9.716 -2.292 1.00 69.88 112 SER A CA 1
ATOM 899 C C . SER A 1 112 ? 13.909 -8.230 -2.530 1.00 69.88 112 SER A C 1
ATOM 901 O O . SER A 1 112 ? 14.395 -7.628 -3.501 1.00 69.88 112 SER A O 1
ATOM 903 N N . PHE A 1 113 ? 13.114 -7.620 -1.647 1.00 71.19 113 PHE A N 1
ATOM 904 C CA . PHE A 1 113 ? 12.774 -6.200 -1.679 1.00 71.19 113 PHE A CA 1
ATOM 905 C C . PHE A 1 113 ? 13.907 -5.333 -1.102 1.00 71.19 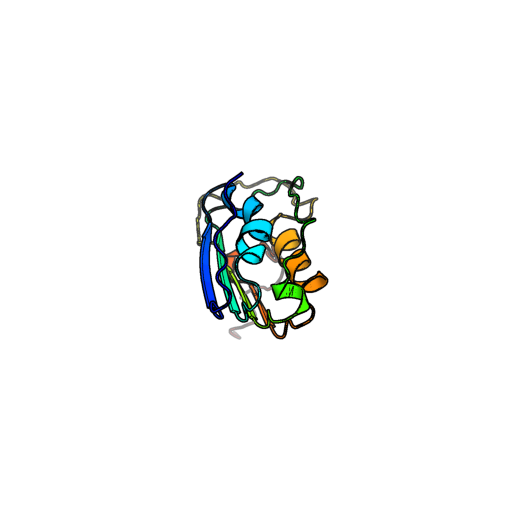113 PHE A C 1
ATOM 907 O O . PHE A 1 113 ? 14.151 -4.224 -1.572 1.00 71.19 113 PHE A O 1
ATOM 914 N N . CYS A 1 114 ? 14.669 -5.853 -0.141 1.00 63.09 114 CYS A N 1
ATOM 915 C CA . CYS A 1 114 ? 15.815 -5.162 0.440 1.00 63.09 114 CYS A CA 1
ATOM 916 C C . CYS A 1 114 ? 17.085 -5.394 -0.397 1.00 63.09 114 CYS A C 1
ATOM 918 O O . CYS A 1 114 ? 17.710 -6.446 -0.314 1.00 63.09 114 CYS A O 1
ATOM 920 N N . ASN A 1 115 ? 17.552 -4.379 -1.132 1.00 59.06 115 ASN A N 1
ATOM 921 C CA . ASN A 1 115 ? 18.899 -4.380 -1.728 1.00 59.06 115 ASN A CA 1
ATOM 922 C C . ASN A 1 115 ? 19.989 -4.041 -0.684 1.00 59.06 115 ASN A C 1
ATOM 924 O O . ASN A 1 115 ? 20.979 -3.393 -1.024 1.00 59.06 115 ASN A O 1
ATOM 928 N N . ILE A 1 116 ? 19.837 -4.435 0.591 1.00 50.66 116 ILE A N 1
ATOM 929 C CA . ILE A 1 116 ? 20.879 -4.171 1.592 1.00 50.66 116 ILE A CA 1
ATOM 930 C C . ILE A 1 116 ? 22.080 -5.056 1.260 1.00 50.66 116 ILE A C 1
ATOM 932 O O . ILE A 1 116 ? 22.188 -6.213 1.666 1.00 50.66 116 ILE A O 1
ATOM 936 N N . ILE A 1 117 ? 23.020 -4.478 0.517 1.00 48.81 117 ILE A N 1
ATOM 937 C CA . ILE A 1 117 ? 24.395 -4.938 0.493 1.00 48.81 117 ILE A CA 1
ATOM 938 C C . ILE A 1 117 ? 24.934 -4.731 1.911 1.00 48.81 117 ILE A C 1
ATOM 940 O O . ILE A 1 117 ? 25.366 -3.645 2.280 1.00 48.81 117 ILE A O 1
ATOM 944 N N . LYS A 1 118 ? 24.974 -5.802 2.697 1.00 44.44 118 LYS A N 1
ATOM 945 C CA . LYS A 1 118 ? 26.111 -6.036 3.587 1.00 44.44 118 LYS A CA 1
ATOM 946 C C . LYS A 1 118 ? 26.797 -7.314 3.148 1.00 44.44 118 LYS A C 1
ATOM 948 O O . LYS A 1 118 ? 26.657 -8.369 3.752 1.00 44.44 118 LYS A O 1
ATOM 953 N N . LYS A 1 119 ? 27.565 -7.206 2.066 1.00 38.44 119 LYS A N 1
ATOM 954 C CA . LYS A 1 119 ? 28.652 -8.143 1.800 1.00 38.44 119 LYS A CA 1
ATOM 955 C C . LYS A 1 119 ? 29.959 -7.425 2.083 1.00 38.44 119 LYS A C 1
ATOM 957 O O . LYS A 1 119 ? 30.618 -7.006 1.149 1.00 38.44 119 LYS A O 1
ATOM 962 N N . ASN A 1 120 ? 30.235 -7.210 3.368 1.00 41.47 120 ASN A N 1
ATOM 963 C CA . ASN A 1 120 ? 31.574 -7.162 3.952 1.00 41.47 120 ASN A CA 1
ATOM 964 C C . ASN A 1 120 ? 31.441 -7.223 5.483 1.00 41.47 120 ASN A C 1
ATOM 966 O O . ASN A 1 120 ? 30.804 -6.365 6.085 1.00 41.47 120 ASN A O 1
ATOM 970 N N . GLN A 1 121 ? 32.069 -8.255 6.055 1.00 43.09 121 GLN A N 1
ATOM 971 C CA . GLN A 1 121 ? 32.282 -8.542 7.480 1.00 43.09 121 GLN A CA 1
ATOM 972 C C . GLN A 1 121 ? 31.135 -9.169 8.293 1.00 43.09 121 GLN A C 1
ATOM 974 O O . GLN A 1 121 ? 30.702 -8.608 9.290 1.00 43.09 121 GLN A O 1
ATOM 979 N N . ILE A 1 122 ? 30.744 -10.402 7.961 1.00 40.06 122 ILE A N 1
ATOM 980 C CA . ILE A 1 122 ? 30.679 -11.450 8.995 1.00 40.06 122 ILE A CA 1
ATOM 981 C C . ILE A 1 122 ? 31.352 -12.677 8.389 1.00 40.06 122 ILE A C 1
ATOM 983 O O . ILE A 1 122 ? 30.805 -13.327 7.499 1.00 40.06 122 ILE A O 1
ATOM 987 N N . ASP A 1 123 ? 32.578 -12.942 8.830 1.00 37.38 123 ASP A N 1
ATOM 988 C CA . ASP A 1 123 ? 33.260 -14.204 8.580 1.00 37.38 123 ASP A CA 1
ATOM 989 C C . ASP A 1 123 ? 32.370 -15.342 9.086 1.00 37.38 123 ASP A C 1
ATOM 991 O O . ASP A 1 123 ? 32.165 -15.510 10.290 1.00 37.38 123 ASP A O 1
ATOM 995 N N . SER A 1 124 ? 31.892 -16.188 8.178 1.00 35.69 124 SER A N 1
ATOM 996 C CA . SER A 1 124 ? 31.219 -17.450 8.500 1.00 35.69 124 SER A CA 1
ATOM 997 C C . SER A 1 124 ? 32.177 -18.497 9.100 1.00 35.69 124 SER A C 1
ATOM 999 O O . SER A 1 124 ? 31.903 -19.691 9.040 1.00 35.69 124 SER A O 1
ATOM 1001 N N . LYS A 1 125 ? 33.309 -18.064 9.672 1.00 40.91 125 LYS A N 1
ATOM 1002 C CA . LYS A 1 125 ? 34.320 -18.891 10.343 1.00 40.91 125 LYS A CA 1
ATOM 1003 C C . LYS A 1 125 ? 34.330 -18.756 11.871 1.00 40.91 125 LYS A C 1
ATOM 1005 O O . LYS A 1 125 ? 35.170 -19.370 12.509 1.00 40.91 125 LYS A O 1
ATOM 1010 N N . LYS A 1 126 ? 33.402 -18.006 12.480 1.00 44.03 126 LYS A N 1
ATOM 1011 C CA . LYS A 1 126 ? 33.268 -17.936 13.955 1.00 44.03 126 LYS A CA 1
ATOM 1012 C C . LYS A 1 126 ? 31.981 -18.538 14.533 1.00 44.03 126 LYS A C 1
ATOM 1014 O O . LYS A 1 126 ? 31.728 -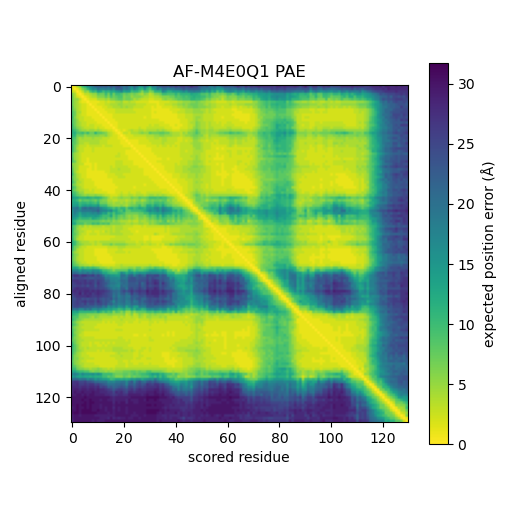18.378 15.719 1.00 44.03 126 LYS A O 1
ATOM 1019 N N . LEU A 1 127 ? 31.186 -19.248 13.730 1.00 39.84 127 LEU A N 1
ATOM 1020 C CA . LEU A 1 127 ? 29.956 -19.915 14.195 1.00 39.84 127 LEU A CA 1
ATOM 1021 C C . LEU A 1 127 ? 30.059 -21.442 14.323 1.00 39.84 127 LEU A C 1
ATOM 1023 O O . LEU A 1 127 ? 29.115 -22.068 14.787 1.00 39.84 127 LEU A O 1
ATOM 1027 N N . TYR A 1 128 ? 31.217 -22.024 14.013 1.00 37.28 128 TYR A N 1
ATOM 1028 C CA . TYR A 1 128 ? 31.560 -23.388 14.408 1.00 37.28 128 TYR A CA 1
ATOM 1029 C C . TYR A 1 128 ? 32.969 -23.337 14.982 1.00 37.28 128 TYR A C 1
ATOM 1031 O O . TYR A 1 128 ? 33.933 -23.184 14.236 1.00 37.28 128 TYR A O 1
ATOM 1039 N N . GLY A 1 129 ? 33.069 -23.338 16.310 1.00 41.75 129 GLY A N 1
ATOM 1040 C CA . GLY A 1 129 ? 34.352 -23.390 16.995 1.00 41.75 129 GLY A CA 1
ATOM 1041 C C . GLY A 1 129 ? 35.104 -24.665 16.625 1.00 41.75 129 GLY A C 1
ATOM 1042 O O . GLY A 1 129 ? 34.594 -25.762 16.847 1.00 41.75 129 GLY A O 1
ATOM 1043 N N . VAL A 1 130 ? 36.301 -24.481 16.072 1.00 39.12 130 VAL A N 1
ATOM 1044 C CA . VAL A 1 130 ? 37.453 -25.381 16.185 1.00 39.12 130 VAL A CA 1
ATOM 1045 C C . VAL A 1 130 ? 38.651 -24.494 16.481 1.00 39.12 130 VAL A C 1
ATOM 1047 O O . VAL A 1 130 ? 38.799 -23.478 15.762 1.00 39.12 130 VAL A O 1
#

Mean predicted aligned error: 10.36 Å

Solvent-accessible surface area (backbone atoms only — not comparable to full-atom values): 7846 Å² total; per-residue (Å²): 132,86,77,79,74,73,37,66,85,38,41,69,49,78,50,75,31,58,65,71,58,56,66,50,43,42,66,58,43,45,29,22,44,44,23,28,34,41,38,41,34,32,69,46,74,61,74,56,78,92,70,80,76,80,64,78,30,56,9,25,66,68,34,23,27,39,40,35,44,36,33,64,86,63,79,83,74,72,69,84,83,72,83,83,85,64,72,35,37,59,55,50,52,54,46,51,49,68,75,54,22,73,45,53,76,44,80,44,71,37,76,68,46,55,84,76,81,77,90,76,87,78,72,88,72,74,83,62,92,127

Nearest PDB structures (foldseek):
  1zjr-assembly1_A  TM=4.218E-01  e=8.359E+00  Aquifex aeolicus
  6yhr-assembly1_A  TM=2.466E-01  e=1.730E+00  Homo sapiens

Sequence (130 aa):
MEQLPHFSNLSFLHARFQETAWEMLPAFLGCCPNLQSVVLEFDCLPETEEVDLSLVPQCFQSSLEFVHLKTPYDRRMKKKGRPLTGTSSKMKLAKYFLENAAALKKLTLSWSFCNIIKKNQIDSKKLYGV

Secondary structure (DSSP, 8-state):
-PPPPP-TT--EEEEEE-TTGGGGHHHHHHT-TT--EEEEEES---S-S--------HHHHHT--EEEEE----GGG--TT----S--HHHHHHHHHHHH-TT--EEEE-TTT------SS--TTSSS--

InterPro domains:
  IPR006566 FBD domain [PF08387] (54-109)
  IPR006566 FBD domain [SM00579] (58-125)
  IPR050232 F-box/LRR-repeat protein 13/AtMIF1-like [PTHR31900] (2-116)

pLDDT: mean 77.23, std 20.35, range [35.69, 98.25]

Foldseek 3Di:
DDDDAADQVAQEDEDEDEDCNCLCVLVVLLSHLQHAEYEYEYQDFDQDDPRDPPRAHNNLVPHHAYYEYHYPPDPVPPPPDDPSPDQGPLNVVQVSSVVRRPNYNDYHYDPSSDPDPPPDDDPPVPPDDD

Organism: Brassica campestris (NCBI:txid3711)